Protein AF-A0A480A7N3-F1 (afdb_monomer)

Structure (mmCIF, N/CA/C/O backbone):
data_AF-A0A480A7N3-F1
#
_entry.id   AF-A0A480A7N3-F1
#
loop_
_atom_site.group_PDB
_atom_site.id
_atom_site.type_symbol
_atom_site.label_atom_id
_atom_site.label_alt_id
_atom_site.label_comp_id
_atom_site.label_asym_id
_atom_site.label_entity_id
_atom_site.label_seq_id
_atom_site.pdbx_PDB_ins_code
_atom_site.Cartn_x
_atom_site.Cartn_y
_atom_site.Cartn_z
_atom_site.occupancy
_atom_site.B_iso_or_equiv
_atom_site.auth_seq_id
_atom_site.auth_comp_id
_atom_site.auth_asym_id
_atom_site.auth_atom_id
_atom_site.pdbx_PDB_model_num
ATOM 1 N N . MET A 1 1 ? -3.753 12.427 -8.463 1.00 65.62 1 MET A N 1
ATOM 2 C CA . MET A 1 1 ? -3.103 11.267 -7.823 1.00 65.62 1 MET A CA 1
ATOM 3 C C . MET A 1 1 ? -2.296 10.535 -8.882 1.00 65.62 1 MET A C 1
ATOM 5 O O . MET A 1 1 ? -2.777 10.471 -10.013 1.00 65.62 1 MET A O 1
ATOM 9 N N . PRO A 1 2 ? -1.074 10.085 -8.564 1.00 75.88 2 PRO A N 1
ATOM 10 C CA . PRO A 1 2 ? -0.238 9.317 -9.485 1.00 75.88 2 PRO A CA 1
ATOM 11 C C . PRO A 1 2 ? -0.940 8.030 -9.945 1.00 75.88 2 PRO A C 1
ATOM 13 O O . PRO A 1 2 ? -1.918 7.586 -9.340 1.00 75.88 2 PRO A O 1
ATOM 16 N N . ALA A 1 3 ? -0.469 7.453 -11.052 1.00 86.81 3 ALA A N 1
ATOM 17 C CA . ALA A 1 3 ? -0.952 6.152 -11.498 1.00 86.81 3 ALA A CA 1
ATOM 18 C C . ALA A 1 3 ? -0.607 5.084 -10.449 1.00 86.81 3 ALA A C 1
ATOM 20 O O . ALA A 1 3 ? 0.497 5.091 -9.910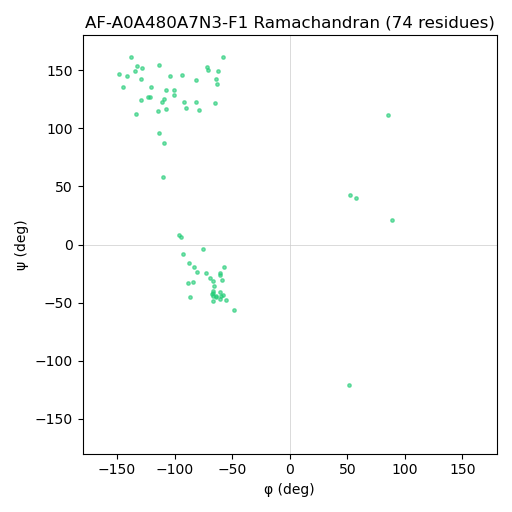 1.00 86.81 3 ALA A O 1
ATOM 21 N N . LYS A 1 4 ? -1.551 4.176 -10.181 1.00 92.81 4 LYS A N 1
ATOM 22 C CA . LYS A 1 4 ? -1.361 3.076 -9.229 1.00 92.81 4 LYS A CA 1
ATOM 23 C C . LYS A 1 4 ? -0.268 2.123 -9.705 1.00 92.81 4 LYS A C 1
ATOM 25 O O . LYS A 1 4 ? -0.194 1.815 -10.897 1.00 92.81 4 LYS A O 1
ATOM 30 N N . ASP A 1 5 ? 0.520 1.611 -8.766 1.00 95.69 5 ASP A N 1
ATOM 31 C CA . ASP A 1 5 ? 1.446 0.512 -9.033 1.00 95.69 5 ASP A CA 1
ATOM 32 C C . ASP A 1 5 ? 0.680 -0.753 -9.472 1.00 95.69 5 ASP A C 1
ATOM 34 O O . ASP A 1 5 ? -0.459 -1.000 -9.062 1.00 95.69 5 ASP A O 1
ATOM 38 N N . ILE A 1 6 ? 1.302 -1.583 -10.310 1.00 96.88 6 ILE A N 1
ATOM 39 C CA . ILE A 1 6 ? 0.677 -2.804 -10.840 1.00 96.88 6 ILE A CA 1
ATOM 40 C C . ILE A 1 6 ? 0.279 -3.805 -9.743 1.00 96.88 6 ILE A C 1
ATOM 42 O O . ILE A 1 6 ? -0.625 -4.614 -9.950 1.00 96.88 6 ILE A O 1
ATOM 46 N N . TYR A 1 7 ? 0.931 -3.758 -8.576 1.00 97.81 7 TYR A N 1
ATOM 47 C CA . TYR A 1 7 ? 0.625 -4.612 -7.431 1.00 97.81 7 TYR A CA 1
ATOM 48 C C . TYR A 1 7 ? -0.305 -3.957 -6.410 1.00 97.81 7 TYR A C 1
AT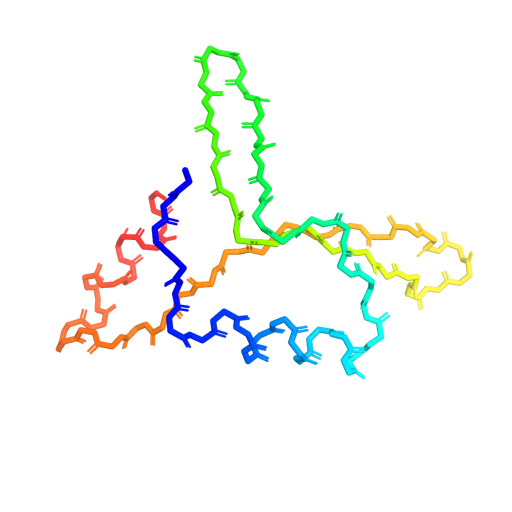OM 50 O O . TYR A 1 7 ? -0.554 -4.556 -5.362 1.00 97.81 7 TYR A O 1
ATOM 58 N N . HIS A 1 8 ? -0.872 -2.784 -6.710 1.00 98.06 8 HIS A N 1
ATOM 59 C CA . HIS A 1 8 ? -1.744 -2.043 -5.796 1.00 98.06 8 HIS A CA 1
ATOM 60 C C . HIS A 1 8 ? -2.834 -2.917 -5.168 1.00 98.06 8 HIS A C 1
ATOM 62 O O . HIS A 1 8 ? -2.910 -3.072 -3.947 1.00 98.06 8 HIS A O 1
ATOM 68 N N . ASP A 1 9 ? -3.644 -3.562 -6.008 1.00 98.19 9 ASP A N 1
ATOM 69 C CA . ASP A 1 9 ? -4.751 -4.399 -5.542 1.00 98.19 9 ASP A CA 1
ATOM 70 C C . ASP A 1 9 ? -4.261 -5.678 -4.854 1.00 98.19 9 ASP A C 1
ATOM 72 O O . ASP A 1 9 ? -4.921 -6.190 -3.948 1.00 98.19 9 ASP A O 1
ATOM 76 N N . VAL A 1 10 ? -3.091 -6.194 -5.239 1.00 98.38 10 VAL A N 1
ATOM 77 C CA . VAL A 1 10 ? -2.487 -7.372 -4.602 1.00 98.38 10 VAL A CA 1
ATOM 78 C C . VAL A 1 10 ? -2.091 -7.047 -3.163 1.00 98.38 10 VAL A C 1
ATOM 80 O O . VAL A 1 10 ? -2.471 -7.781 -2.249 1.00 98.38 10 VAL A O 1
ATOM 83 N N . VAL A 1 11 ? -1.398 -5.927 -2.940 1.00 98.38 11 VAL A N 1
ATOM 84 C CA . VAL A 1 11 ? -0.985 -5.478 -1.602 1.00 98.38 11 VAL A CA 1
ATOM 85 C C . VAL A 1 11 ? -2.194 -5.089 -0.758 1.00 98.38 11 VAL A C 1
ATOM 87 O O . VAL A 1 11 ? -2.300 -5.524 0.389 1.00 98.38 11 VAL A O 1
ATOM 90 N N . LYS A 1 12 ? -3.156 -4.353 -1.328 1.00 98.50 12 LYS A N 1
ATOM 91 C CA . LYS A 1 12 ? -4.414 -4.016 -0.647 1.00 98.50 12 LYS A CA 1
ATOM 92 C C . LYS A 1 12 ? -5.134 -5.274 -0.156 1.00 98.50 12 LYS A C 1
ATOM 94 O O . LYS A 1 12 ? -5.526 -5.355 1.007 1.00 98.50 12 LYS A O 1
ATOM 99 N N . ASN A 1 13 ? -5.269 -6.282 -1.018 1.00 98.62 13 ASN A N 1
ATOM 100 C CA . ASN A 1 13 ? -5.894 -7.552 -0.656 1.00 98.62 13 ASN A CA 1
ATOM 101 C C . ASN A 1 13 ? -5.081 -8.330 0.387 1.00 98.62 13 ASN A C 1
ATOM 103 O O . ASN A 1 13 ? -5.675 -8.983 1.246 1.00 98.62 13 ASN A O 1
ATOM 107 N N . ALA A 1 14 ? -3.747 -8.274 0.340 1.00 98.62 14 ALA A N 1
ATOM 108 C CA . ALA A 1 14 ? -2.891 -8.895 1.347 1.00 98.62 14 ALA A CA 1
ATOM 109 C C . ALA A 1 14 ? -3.095 -8.259 2.733 1.00 98.62 14 ALA A C 1
ATOM 111 O O . ALA A 1 14 ? -3.286 -8.984 3.707 1.00 98.62 14 ALA A O 1
ATOM 112 N N . LEU A 1 15 ? -3.153 -6.924 2.809 1.00 98.38 15 LEU A N 1
ATOM 113 C CA . LEU A 1 15 ? -3.448 -6.190 4.043 1.00 98.38 15 LEU A CA 1
ATOM 114 C C . LEU A 1 15 ? -4.832 -6.552 4.600 1.00 98.38 15 LEU A C 1
ATOM 116 O O . LEU A 1 15 ? -4.950 -6.876 5.780 1.00 98.38 15 LEU A O 1
ATOM 120 N N . ILE A 1 16 ? -5.864 -6.578 3.751 1.00 98.44 16 ILE A N 1
ATOM 121 C CA . ILE A 1 16 ? -7.224 -6.972 4.159 1.00 98.44 16 ILE A CA 1
ATOM 122 C C . ILE A 1 16 ? -7.239 -8.400 4.717 1.00 98.44 16 ILE A C 1
ATOM 124 O O . ILE A 1 16 ? -7.840 -8.650 5.760 1.00 98.44 16 ILE A O 1
ATOM 128 N N . LYS A 1 17 ? -6.553 -9.344 4.059 1.00 98.31 17 LYS A N 1
ATOM 129 C CA . LYS A 1 17 ? -6.460 -10.741 4.521 1.00 98.31 17 LYS A CA 1
ATOM 130 C C . LYS A 1 17 ? -5.683 -10.890 5.825 1.00 98.31 17 LYS A C 1
ATOM 132 O O . LYS A 1 17 ? -6.008 -11.773 6.611 1.00 98.31 17 LYS A O 1
ATOM 137 N N . ASP A 1 18 ? -4.698 -10.031 6.066 1.00 97.06 18 ASP A N 1
ATOM 138 C CA . ASP A 1 18 ? -4.008 -9.949 7.353 1.00 97.06 18 ASP A CA 1
ATOM 139 C C . ASP A 1 18 ? -4.864 -9.243 8.430 1.00 97.06 18 ASP A C 1
ATOM 141 O O . ASP A 1 18 ? -4.491 -9.201 9.596 1.00 97.06 18 ASP A O 1
ATOM 145 N N . GLY A 1 19 ? -6.048 -8.725 8.095 1.00 95.88 19 GLY A N 1
ATOM 146 C CA . GLY A 1 19 ? -6.971 -8.105 9.050 1.00 95.88 19 GLY A CA 1
ATOM 147 C C . GLY A 1 19 ? -6.748 -6.607 9.253 1.00 95.88 19 GLY A C 1
ATOM 148 O O . GLY A 1 19 ? -7.153 -6.067 10.282 1.00 95.88 19 GLY A O 1
ATOM 149 N N . TRP A 1 20 ? -6.099 -5.933 8.302 1.00 97.81 20 TRP A N 1
ATOM 150 C CA . TRP A 1 20 ? -6.076 -4.474 8.244 1.00 97.81 20 TRP A CA 1
ATOM 151 C C . TRP A 1 20 ? -7.353 -3.934 7.596 1.00 97.81 20 TRP A C 1
ATOM 153 O O . TRP A 1 20 ? -7.830 -4.454 6.587 1.00 97.81 20 TRP A O 1
ATOM 163 N N . THR A 1 21 ? -7.859 -2.829 8.128 1.00 97.69 21 THR A N 1
ATOM 164 C CA . THR A 1 21 ? -8.921 -2.030 7.516 1.00 97.69 21 THR A CA 1
ATOM 165 C C . THR A 1 21 ? -8.287 -0.942 6.660 1.00 97.69 21 THR A C 1
ATOM 167 O O . THR A 1 21 ? -7.513 -0.131 7.165 1.00 97.69 21 THR A O 1
ATOM 170 N N . ILE A 1 22 ? -8.620 -0.894 5.370 1.00 98.06 22 ILE A N 1
ATOM 171 C CA . ILE A 1 22 ? -8.183 0.187 4.478 1.00 98.06 22 ILE A CA 1
ATOM 172 C C . ILE A 1 22 ? -9.076 1.407 4.721 1.00 98.06 22 ILE A C 1
ATOM 174 O O . ILE A 1 22 ? -10.278 1.349 4.477 1.00 98.06 22 ILE A O 1
ATOM 178 N N . LEU A 1 23 ? -8.489 2.499 5.206 1.00 97.44 23 LEU A N 1
ATOM 179 C CA . LEU A 1 23 ? -9.174 3.765 5.480 1.00 97.44 23 LEU A CA 1
ATOM 180 C C . LEU A 1 23 ? -9.204 4.687 4.260 1.00 97.44 23 LEU A C 1
ATOM 182 O O . LEU A 1 23 ? -10.162 5.434 4.082 1.00 97.44 23 LEU A O 1
ATOM 186 N N . ALA A 1 24 ? -8.161 4.632 3.429 1.00 97.00 24 ALA A N 1
ATOM 187 C CA . ALA A 1 24 ? -8.092 5.354 2.166 1.00 97.00 24 ALA A CA 1
ATOM 188 C C . ALA A 1 24 ? -7.335 4.525 1.123 1.00 97.00 24 ALA A C 1
ATOM 190 O O . ALA A 1 24 ? -6.296 3.932 1.417 1.00 97.00 24 ALA A O 1
ATOM 191 N N . ASP A 1 25 ? -7.886 4.488 -0.08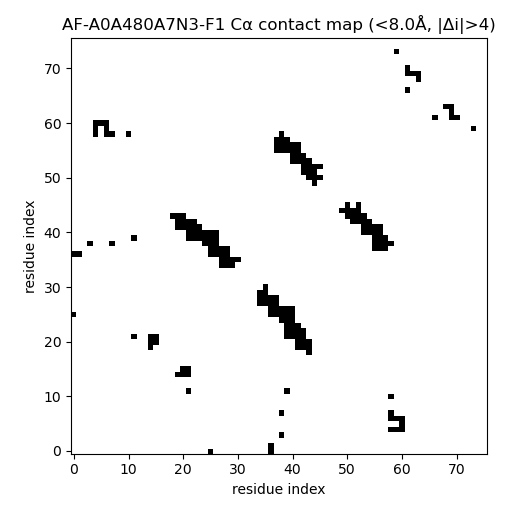6 1.00 95.12 25 ASP A N 1
ATOM 192 C CA . ASP A 1 25 ? -7.325 3.835 -1.267 1.00 95.12 25 ASP A CA 1
ATOM 193 C C . ASP A 1 25 ? -6.876 4.939 -2.230 1.00 95.12 25 ASP A C 1
ATOM 195 O O . ASP A 1 25 ? -7.664 5.393 -3.057 1.00 95.12 25 ASP A O 1
ATOM 199 N N . SER A 1 26 ? -5.633 5.391 -2.043 1.00 94.06 26 SER A N 1
ATOM 200 C CA . SER A 1 26 ? -5.059 6.719 -2.311 1.00 94.06 26 SER A CA 1
ATOM 201 C C . SER A 1 26 ? -5.255 7.719 -1.167 1.00 94.06 26 SER A C 1
ATOM 203 O O . SER A 1 26 ? -6.363 8.172 -0.880 1.00 94.06 26 SER A O 1
ATOM 205 N N . TYR A 1 27 ? -4.146 8.074 -0.519 1.00 94.88 27 TYR A N 1
ATOM 206 C CA . TYR A 1 27 ? -4.096 8.968 0.632 1.00 94.88 27 TYR A CA 1
ATOM 207 C C . TYR A 1 27 ? -3.207 10.177 0.337 1.00 94.88 27 TYR A C 1
ATOM 209 O O . TYR A 1 27 ? -2.058 10.022 -0.070 1.00 94.88 27 TYR A O 1
ATOM 217 N N . THR A 1 28 ? -3.740 11.378 0.550 1.00 93.62 28 THR A N 1
ATOM 218 C CA . THR A 1 28 ? -2.973 12.625 0.461 1.00 93.62 28 THR A CA 1
ATOM 219 C C . THR A 1 28 ? -2.612 13.082 1.869 1.00 93.62 28 THR A C 1
ATOM 221 O O . THR A 1 28 ? -3.489 13.183 2.730 1.00 93.62 28 THR A O 1
ATOM 224 N N . LEU A 1 29 ? -1.330 13.356 2.093 1.00 90.12 29 LEU A N 1
ATOM 225 C CA . LEU A 1 29 ? -0.808 13.953 3.312 1.00 90.12 29 LEU A CA 1
ATOM 226 C C . LEU A 1 29 ? -0.413 15.401 3.008 1.00 90.12 29 LEU A C 1
ATOM 228 O O . LEU A 1 29 ? 0.483 15.645 2.203 1.00 90.12 29 LEU A O 1
ATOM 232 N N . GLU A 1 30 ? -1.078 16.350 3.653 1.00 91.56 30 GLU A N 1
ATOM 233 C CA . GLU A 1 30 ? -0.680 17.758 3.611 1.00 91.56 30 GLU A CA 1
ATOM 234 C C . GLU A 1 30 ? 0.449 17.973 4.625 1.00 91.56 30 GLU A C 1
ATOM 236 O O . GLU A 1 30 ? 0.294 17.667 5.813 1.00 91.56 30 GLU A O 1
ATOM 241 N N . TYR A 1 31 ? 1.598 18.458 4.154 1.00 87.31 31 TYR A N 1
ATOM 242 C CA . TYR A 1 31 ? 2.744 18.791 4.992 1.00 87.31 31 TYR A CA 1
ATOM 243 C C . TYR A 1 31 ? 3.284 20.166 4.598 1.00 87.31 31 TYR A C 1
ATOM 245 O O . TYR A 1 31 ? 3.837 20.332 3.515 1.00 87.31 31 TYR A O 1
ATOM 253 N N . GLU A 1 32 ? 3.131 21.139 5.499 1.00 91.19 32 GLU A N 1
ATOM 254 C CA . GLU A 1 32 ? 3.430 22.553 5.234 1.00 91.19 32 GLU A CA 1
ATOM 255 C C . GLU A 1 32 ? 2.726 23.039 3.955 1.00 91.19 32 GLU A C 1
ATOM 257 O O . GLU A 1 32 ? 1.499 22.971 3.882 1.00 91.19 32 GLU A O 1
ATOM 262 N N . ASP A 1 33 ? 3.481 23.511 2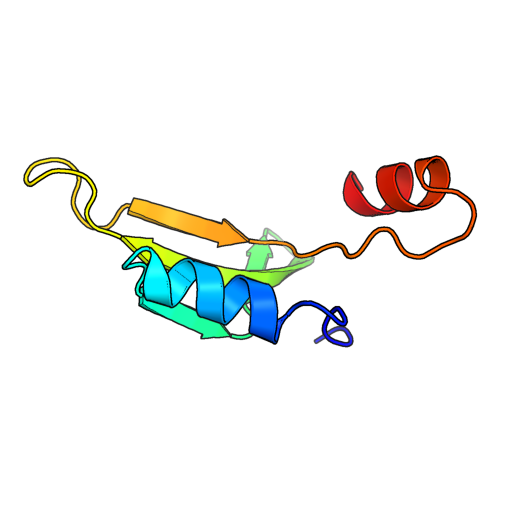.963 1.00 92.81 33 ASP A N 1
ATOM 263 C CA . ASP A 1 33 ? 2.959 23.993 1.682 1.00 92.81 33 ASP A CA 1
ATOM 264 C C . ASP A 1 33 ? 2.964 22.904 0.585 1.00 92.81 33 ASP A C 1
ATOM 266 O O . ASP A 1 33 ? 2.652 23.188 -0.574 1.00 92.81 33 ASP A O 1
ATOM 270 N N . ASP A 1 34 ? 3.294 21.654 0.939 1.00 89.81 34 ASP A N 1
ATOM 271 C CA . ASP A 1 34 ? 3.415 20.523 0.019 1.00 89.81 34 ASP A CA 1
ATOM 272 C C . ASP A 1 34 ? 2.354 19.433 0.244 1.00 89.81 34 ASP A C 1
ATOM 274 O O . ASP A 1 34 ? 1.810 19.223 1.332 1.00 89.81 34 ASP A O 1
ATOM 278 N N . ASN A 1 35 ? 2.078 18.693 -0.833 1.00 89.38 35 ASN A N 1
ATOM 279 C CA . ASN A 1 35 ? 1.190 17.534 -0.824 1.00 89.38 35 ASN A CA 1
ATOM 280 C C . ASN A 1 35 ? 1.986 16.267 -1.128 1.00 89.38 35 ASN A C 1
ATOM 282 O O . ASN A 1 35 ? 2.471 16.086 -2.247 1.00 89.38 35 ASN A O 1
ATOM 286 N N . LEU A 1 36 ? 2.055 15.366 -0.153 1.00 89.62 36 LEU A N 1
ATOM 287 C CA . LEU A 1 36 ? 2.589 14.022 -0.333 1.00 89.62 36 LEU A CA 1
ATOM 288 C C . LEU A 1 36 ? 1.448 13.060 -0.663 1.00 89.62 36 LEU A C 1
ATOM 290 O O . LEU A 1 36 ? 0.328 13.196 -0.168 1.00 89.62 36 LEU A O 1
ATOM 294 N N . TYR A 1 37 ? 1.735 12.064 -1.491 1.00 91.69 37 TYR A N 1
ATOM 295 C CA . TYR A 1 37 ? 0.765 11.053 -1.896 1.00 91.69 37 TYR A CA 1
ATOM 296 C C . TYR A 1 37 ? 1.280 9.683 -1.489 1.00 91.69 37 TYR A C 1
ATOM 298 O O . TYR A 1 37 ? 2.448 9.383 -1.707 1.00 91.69 37 TYR A O 1
ATOM 306 N N . ALA A 1 38 ? 0.398 8.874 -0.918 1.00 94.25 38 ALA A N 1
ATOM 307 C CA . ALA A 1 38 ? 0.656 7.484 -0.592 1.00 94.25 38 ALA A CA 1
ATOM 308 C C . ALA A 1 38 ? -0.447 6.592 -1.161 1.00 94.25 38 ALA A C 1
ATOM 310 O O . ALA A 1 38 ? -1.609 7.006 -1.282 1.00 94.25 38 ALA A O 1
ATOM 311 N N . ASP A 1 39 ? -0.105 5.346 -1.466 1.00 96.81 39 ASP A N 1
ATOM 312 C CA . ASP A 1 39 ? -1.047 4.411 -2.074 1.00 96.81 39 ASP A CA 1
ATOM 313 C C . ASP A 1 39 ? -2.182 4.016 -1.133 1.00 96.81 39 ASP A C 1
ATOM 315 O O . ASP A 1 39 ? -3.334 3.951 -1.563 1.00 96.81 39 ASP A O 1
ATOM 319 N N . LEU A 1 40 ? -1.897 3.753 0.146 1.00 97.44 40 LEU A N 1
ATOM 320 C CA . LEU A 1 40 ? -2.913 3.318 1.109 1.00 97.44 40 LEU A CA 1
ATOM 32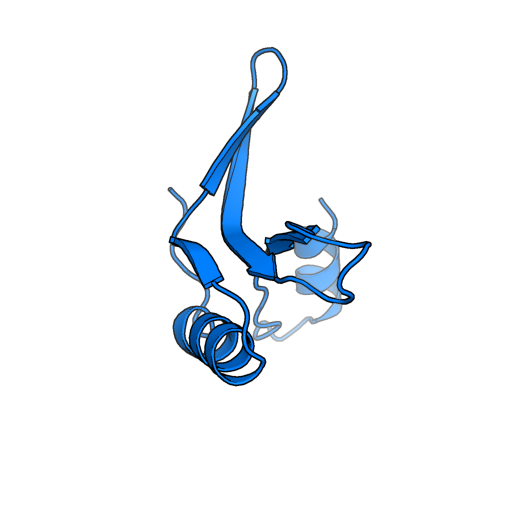1 C C . LEU A 1 40 ? -2.710 3.948 2.490 1.00 97.44 40 LEU A C 1
ATOM 323 O O . LEU A 1 40 ? -1.591 4.075 2.989 1.00 97.44 40 LEU A O 1
ATOM 327 N N . LEU A 1 41 ? -3.828 4.227 3.157 1.00 97.56 41 LEU A N 1
ATOM 328 C CA . LEU A 1 41 ? -3.890 4.390 4.608 1.00 97.56 41 LEU A CA 1
ATOM 329 C C . LEU A 1 41 ? -4.638 3.190 5.183 1.00 97.56 41 LEU A C 1
ATOM 331 O O . LEU A 1 41 ? -5.775 2.928 4.785 1.00 97.56 41 LEU A O 1
ATOM 335 N N . ALA A 1 42 ? -4.030 2.479 6.129 1.00 97.81 42 ALA A N 1
ATOM 336 C CA . ALA A 1 42 ? -4.639 1.312 6.753 1.00 97.81 42 ALA A CA 1
ATOM 337 C C . ALA A 1 42 ? -4.517 1.347 8.276 1.00 97.81 42 ALA A C 1
ATOM 339 O O . ALA A 1 42 ? -3.585 1.934 8.829 1.00 97.81 42 ALA A O 1
ATOM 340 N N . GLU A 1 43 ? -5.447 0.688 8.962 1.00 97.31 43 GLU A N 1
ATOM 341 C CA . GLU A 1 43 ? -5.404 0.532 10.411 1.00 97.31 43 GLU A CA 1
ATOM 342 C C . GLU A 1 43 ? -5.696 -0.894 10.871 1.00 97.31 43 GLU A C 1
ATOM 344 O O . GLU A 1 43 ? -6.436 -1.637 10.230 1.00 97.31 43 GLU A O 1
ATOM 349 N N . LYS A 1 44 ? -5.102 -1.281 11.999 1.00 95.00 44 LYS A N 1
ATOM 350 C CA . LYS A 1 44 ? -5.320 -2.579 12.641 1.00 95.00 44 LYS A CA 1
ATOM 351 C C . LYS A 1 44 ? -5.190 -2.432 14.150 1.00 95.00 44 LYS A C 1
ATOM 353 O O . LYS A 1 44 ? -4.401 -1.634 14.653 1.00 95.00 44 LYS A O 1
ATOM 358 N N . THR A 1 45 ? -5.964 -3.214 14.892 1.00 92.12 45 THR A N 1
ATOM 359 C CA . THR A 1 45 ? -5.734 -3.390 16.331 1.00 92.12 45 THR A CA 1
ATOM 360 C C . THR A 1 45 ? -4.784 -4.567 16.511 1.00 92.12 45 THR A C 1
ATOM 362 O O . THR A 1 45 ? -5.115 -5.677 16.102 1.00 92.12 45 THR A O 1
ATOM 365 N N . LEU A 1 46 ? -3.599 -4.325 17.078 1.00 85.62 46 LEU A N 1
ATOM 366 C CA . LEU A 1 46 ? -2.596 -5.379 17.292 1.00 85.62 46 LEU A CA 1
ATOM 367 C C . LEU A 1 46 ? -2.832 -6.108 18.618 1.00 85.62 46 LEU A C 1
ATOM 369 O O . LEU A 1 46 ? -2.818 -7.333 18.674 1.00 85.62 46 LEU A O 1
ATOM 373 N N . LEU A 1 47 ? -3.090 -5.338 19.673 1.00 86.69 47 LEU A N 1
ATOM 374 C CA . LEU A 1 47 ? -3.396 -5.799 21.025 1.00 86.69 47 LEU A CA 1
ATOM 375 C C . LEU A 1 47 ? -4.537 -4.943 21.582 1.00 86.69 47 LEU A C 1
ATOM 377 O O . LEU A 1 47 ? -4.791 -3.847 21.078 1.00 86.69 47 LEU A O 1
ATOM 381 N N . ALA A 1 48 ? -5.220 -5.409 22.627 1.00 78.44 48 ALA A N 1
ATOM 382 C CA . ALA A 1 48 ? -6.345 -4.679 23.215 1.00 78.44 48 ALA A CA 1
ATOM 383 C C . ALA A 1 48 ? -5.944 -3.277 23.719 1.00 78.44 48 ALA A C 1
ATOM 385 O O . ALA A 1 48 ? -6.752 -2.350 23.676 1.00 78.44 48 ALA A O 1
ATOM 386 N N . GLU A 1 49 ? -4.694 -3.122 24.150 1.00 78.25 49 GLU A N 1
ATOM 387 C CA . GLU A 1 49 ? -4.048 -1.880 24.570 1.00 78.25 49 GLU A CA 1
ATOM 388 C C . GLU A 1 49 ? -3.405 -1.091 23.413 1.00 78.25 49 GLU A C 1
ATOM 390 O O . GLU A 1 49 ? -3.143 0.101 23.556 1.00 78.25 49 GLU A O 1
ATOM 395 N N . GLN A 1 50 ? -3.203 -1.715 22.248 1.00 80.69 50 GLN A N 1
ATOM 396 C CA . GLN A 1 50 ? -2.673 -1.092 21.026 1.00 80.69 50 GLN A CA 1
ATOM 397 C C . GLN A 1 50 ? -3.764 -0.978 19.954 1.00 80.69 50 GLN A C 1
ATOM 399 O O . GLN A 1 50 ? -3.657 -1.525 18.849 1.00 80.69 50 GLN A O 1
ATOM 404 N N . LYS A 1 51 ? -4.847 -0.276 20.302 1.00 83.00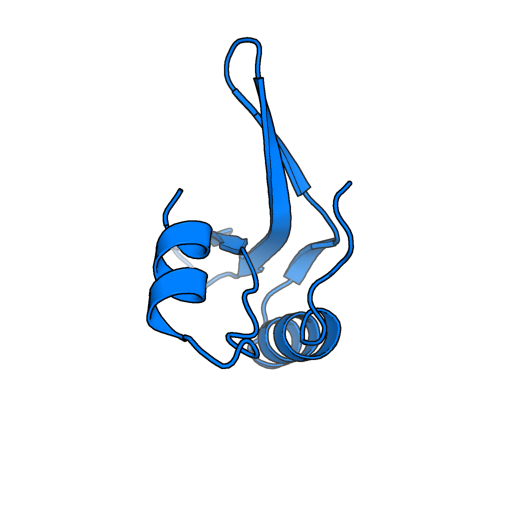 51 LYS A N 1
ATOM 405 C CA . LYS A 1 51 ? -5.942 0.019 19.369 1.00 83.00 51 LYS A CA 1
ATOM 406 C C . LYS A 1 51 ? -5.508 1.044 18.325 1.00 83.00 51 LYS A C 1
ATOM 408 O O . LYS A 1 51 ? -4.704 1.928 18.608 1.00 83.00 51 LYS A O 1
ATOM 413 N N . ASN A 1 52 ? -6.105 0.941 17.138 1.00 87.31 52 ASN A N 1
ATOM 414 C CA . ASN A 1 52 ? -5.998 1.926 16.057 1.00 87.31 52 ASN A CA 1
ATOM 415 C C . ASN A 1 52 ? -4.556 2.197 15.597 1.00 87.31 52 ASN A C 1
ATOM 417 O O . ASN A 1 52 ? -4.191 3.341 15.318 1.00 87.31 52 ASN A O 1
ATOM 421 N N . ARG A 1 53 ? -3.711 1.160 15.506 1.00 94.38 53 ARG A N 1
ATOM 422 C CA . ARG A 1 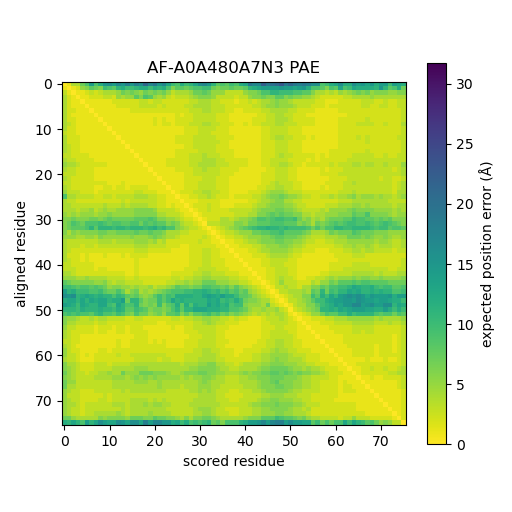53 ? -2.399 1.321 14.874 1.00 94.38 53 ARG A CA 1
ATOM 423 C C . ARG A 1 53 ? -2.624 1.643 13.403 1.00 94.38 53 ARG A C 1
ATOM 425 O O . ARG A 1 53 ? -3.225 0.842 12.695 1.00 94.38 53 ARG A O 1
ATOM 432 N N . ARG A 1 54 ? -2.113 2.788 12.952 1.00 95.69 54 ARG A N 1
ATOM 433 C CA . ARG A 1 54 ? -2.184 3.222 11.554 1.00 95.69 54 ARG A CA 1
ATOM 434 C C . ARG A 1 54 ? -0.847 3.044 10.854 1.00 95.69 54 ARG A C 1
ATOM 436 O O . ARG A 1 54 ? 0.203 3.232 11.471 1.00 95.69 54 ARG A O 1
ATOM 443 N N . ILE A 1 55 ? -0.915 2.693 9.577 1.00 96.50 55 ILE A N 1
ATOM 444 C CA . ILE A 1 55 ? 0.214 2.670 8.652 1.00 96.50 55 ILE A CA 1
ATOM 445 C C . ILE A 1 55 ? -0.159 3.433 7.384 1.00 96.50 55 ILE A C 1
ATOM 447 O O . ILE A 1 55 ? -1.294 3.358 6.911 1.00 96.50 55 ILE A O 1
ATOM 451 N N . VAL A 1 56 ? 0.821 4.148 6.847 1.00 96.75 56 VAL A N 1
ATOM 452 C CA . VAL A 1 56 ? 0.802 4.672 5.483 1.00 96.75 56 VAL A CA 1
ATOM 453 C C . VAL A 1 56 ? 1.661 3.727 4.652 1.00 96.75 56 VAL A C 1
ATOM 455 O O . VAL A 1 56 ? 2.734 3.326 5.105 1.00 96.75 56 VAL A O 1
ATOM 458 N N . VAL A 1 57 ? 1.164 3.315 3.492 1.00 96.81 57 VAL A N 1
ATOM 459 C CA . VAL A 1 57 ? 1.818 2.319 2.640 1.00 96.81 57 VAL A CA 1
ATOM 460 C C . VAL A 1 57 ? 2.058 2.923 1.269 1.00 96.81 57 VAL A C 1
ATOM 462 O O . VAL A 1 57 ? 1.118 3.401 0.641 1.00 96.81 57 VAL A O 1
ATOM 465 N N . GLU A 1 58 ? 3.308 2.844 0.827 1.00 96.19 58 GLU A N 1
ATOM 466 C CA . GLU A 1 58 ? 3.742 3.110 -0.542 1.00 96.19 58 GLU A CA 1
ATOM 467 C C . GLU A 1 58 ? 4.101 1.771 -1.201 1.00 96.19 58 GLU A C 1
ATOM 469 O O . GLU A 1 58 ? 4.791 0.939 -0.601 1.00 96.19 58 GLU A O 1
ATOM 474 N N . ILE A 1 59 ? 3.613 1.535 -2.414 1.00 96.81 59 ILE A N 1
ATOM 475 C CA . ILE A 1 59 ? 3.698 0.265 -3.131 1.00 96.81 59 ILE A CA 1
ATOM 476 C C . ILE A 1 59 ? 4.637 0.441 -4.317 1.00 96.81 59 ILE A C 1
ATOM 478 O O . ILE A 1 59 ? 4.412 1.269 -5.193 1.00 96.81 59 ILE A O 1
ATOM 482 N N . LYS A 1 60 ? 5.695 -0.374 -4.370 1.00 96.25 60 LYS A N 1
ATOM 483 C CA . LYS A 1 60 ? 6.691 -0.343 -5.446 1.00 96.25 60 LYS A CA 1
ATOM 484 C C . LYS A 1 60 ? 6.900 -1.744 -6.010 1.00 96.25 60 LYS A C 1
ATOM 486 O O . LYS A 1 60 ? 7.244 -2.667 -5.274 1.00 96.25 60 LYS A O 1
ATOM 491 N N . SER A 1 61 ? 6.718 -1.895 -7.316 1.00 95.81 61 SER A N 1
ATOM 492 C CA . SER A 1 61 ? 6.795 -3.189 -8.004 1.00 95.81 61 SER A CA 1
ATOM 493 C C . SER A 1 61 ? 8.200 -3.660 -8.384 1.00 95.81 61 SER A C 1
ATOM 495 O O . SER A 1 61 ? 8.374 -4.858 -8.604 1.00 95.81 61 SER A O 1
ATOM 497 N N . PHE A 1 62 ? 9.194 -2.764 -8.442 1.00 96.38 62 PHE A N 1
ATOM 498 C CA . PHE A 1 62 ? 10.586 -3.082 -8.811 1.00 96.38 62 PHE A CA 1
ATOM 499 C C . PHE A 1 62 ? 10.721 -3.859 -10.140 1.00 96.38 62 PHE A C 1
ATOM 501 O O . PHE A 1 62 ? 11.458 -4.842 -10.238 1.00 96.38 62 PHE A O 1
ATOM 508 N N . ILE A 1 63 ? 9.963 -3.454 -11.163 1.00 95.62 63 ILE A N 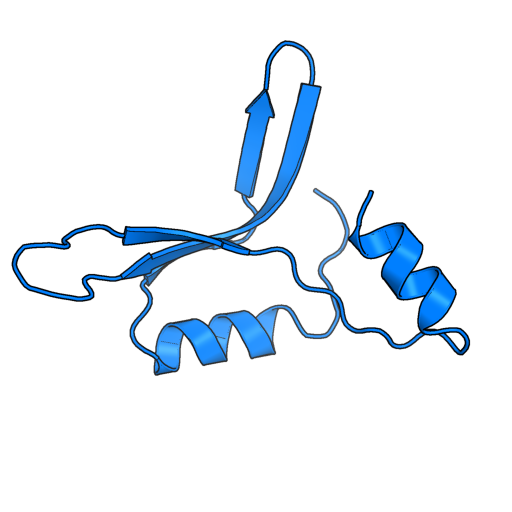1
ATOM 509 C CA . ILE A 1 63 ? 9.899 -4.152 -12.458 1.00 95.62 63 ILE A CA 1
ATOM 510 C C . ILE A 1 63 ? 10.875 -3.619 -13.510 1.00 95.62 63 ILE A C 1
ATOM 512 O O . ILE A 1 63 ? 10.982 -4.221 -14.582 1.00 95.62 63 ILE A O 1
ATOM 516 N N . ASN A 1 64 ? 11.572 -2.503 -13.262 1.00 94.56 64 ASN A N 1
ATOM 517 C CA . ASN A 1 64 ? 12.525 -2.004 -14.247 1.00 94.56 64 ASN A CA 1
ATOM 518 C C . ASN A 1 64 ? 13.766 -2.910 -14.306 1.00 94.56 64 ASN A C 1
ATOM 520 O O . ASN A 1 64 ? 14.162 -3.506 -13.303 1.00 94.56 64 ASN A O 1
ATOM 524 N N . PRO A 1 65 ? 14.466 -2.965 -15.458 1.00 96.88 65 PRO A N 1
ATOM 525 C CA . PRO A 1 65 ? 15.692 -3.754 -15.597 1.00 96.88 65 PRO A CA 1
ATOM 526 C C . PRO A 1 65 ? 16.804 -3.399 -14.595 1.00 96.88 65 PRO A C 1
ATOM 528 O O . PRO A 1 65 ? 17.716 -4.196 -14.391 1.00 96.88 65 PRO A O 1
ATOM 531 N N . SER A 1 66 ? 16.750 -2.208 -13.989 1.00 97.00 66 SER A N 1
ATOM 532 C CA . SER A 1 66 ? 17.664 -1.774 -12.931 1.00 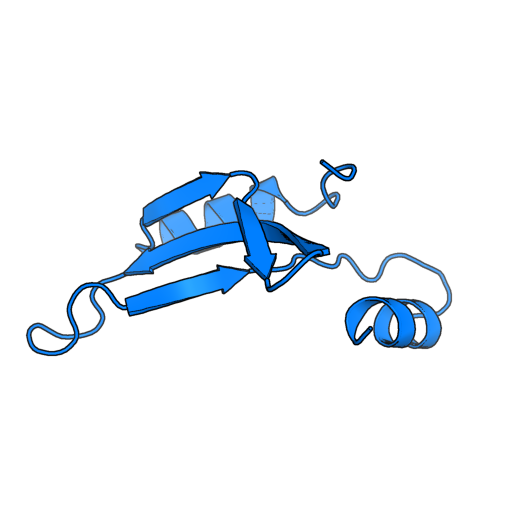97.00 66 SER A CA 1
ATOM 533 C C . SER A 1 66 ? 16.914 -1.618 -11.602 1.00 97.00 66 SER A C 1
ATOM 535 O O . SER A 1 66 ? 16.373 -0.542 -11.330 1.00 97.00 66 SER A O 1
ATOM 537 N N . PRO A 1 67 ? 16.939 -2.638 -10.724 1.00 94.75 67 PRO A N 1
ATOM 538 C CA . PRO A 1 67 ? 16.354 -2.546 -9.386 1.00 94.75 67 PRO A CA 1
ATOM 539 C C . PRO A 1 67 ? 16.987 -1.449 -8.522 1.00 94.75 67 PRO A C 1
ATOM 541 O O . PRO A 1 67 ? 16.338 -0.909 -7.634 1.00 94.75 67 PRO A O 1
ATOM 544 N N . MET A 1 68 ? 18.251 -1.095 -8.785 1.00 95.75 68 MET A N 1
ATOM 545 C CA . MET A 1 68 ? 18.934 -0.007 -8.078 1.00 95.75 68 MET A CA 1
ATOM 546 C C . MET A 1 68 ? 18.306 1.353 -8.399 1.00 95.75 68 MET A C 1
ATOM 548 O O . MET A 1 68 ? 18.131 2.172 -7.504 1.00 95.75 68 MET A O 1
ATOM 552 N N . ASN A 1 69 ? 17.933 1.580 -9.660 1.00 95.00 69 ASN A N 1
ATOM 553 C CA . ASN A 1 69 ? 17.233 2.799 -10.058 1.00 95.00 69 ASN A CA 1
ATOM 554 C C . ASN A 1 69 ? 15.825 2.856 -9.441 1.00 95.00 69 ASN A C 1
ATOM 556 O O . ASN A 1 69 ? 15.420 3.896 -8.933 1.00 95.00 69 ASN A O 1
ATOM 560 N N . ASP A 1 70 ? 15.103 1.731 -9.420 1.00 95.44 70 ASP A N 1
ATOM 561 C CA . ASP A 1 70 ? 13.805 1.645 -8.736 1.00 95.44 70 ASP A CA 1
ATOM 562 C C . ASP A 1 70 ? 13.934 1.934 -7.241 1.00 95.44 70 ASP A C 1
ATOM 564 O O . ASP A 1 70 ? 13.123 2.670 -6.686 1.00 95.44 70 ASP A O 1
ATOM 568 N N . PHE A 1 71 ? 14.989 1.425 -6.602 1.00 94.94 71 PHE A N 1
ATOM 569 C CA . PHE A 1 71 ? 15.264 1.692 -5.194 1.00 94.94 71 PHE A CA 1
ATOM 570 C C . PHE A 1 71 ? 15.550 3.173 -4.928 1.00 94.94 71 PHE A C 1
ATOM 572 O O . PHE A 1 71 ? 14.998 3.738 -3.989 1.00 94.94 71 PHE A O 1
ATOM 579 N N . GLN A 1 72 ? 16.368 3.815 -5.767 1.00 94.56 72 GLN A N 1
ATOM 580 C CA . GLN A 1 72 ? 16.647 5.250 -5.662 1.00 94.56 72 GLN A CA 1
ATOM 581 C C . GLN A 1 72 ? 15.362 6.086 -5.760 1.00 94.56 72 GLN A C 1
ATOM 583 O O . GLN A 1 72 ? 15.168 6.983 -4.946 1.00 94.56 72 GLN A O 1
ATOM 588 N N . ASN A 1 73 ? 14.462 5.745 -6.689 1.00 91.38 73 ASN A N 1
ATOM 589 C CA . ASN A 1 73 ? 13.167 6.420 -6.840 1.00 91.38 73 ASN A CA 1
ATOM 590 C C . ASN A 1 73 ? 12.165 6.084 -5.724 1.00 91.38 73 ASN A C 1
ATOM 592 O O . ASN A 1 73 ? 11.234 6.845 -5.494 1.00 91.38 73 ASN A O 1
ATOM 596 N N . ALA A 1 74 ? 12.309 4.934 -5.065 1.00 92.19 74 ALA A N 1
ATOM 597 C CA . ALA A 1 74 ? 11.456 4.533 -3.950 1.00 92.19 74 ALA A CA 1
ATOM 598 C C . ALA A 1 74 ? 11.853 5.176 -2.615 1.00 92.19 74 ALA A C 1
ATOM 600 O O . ALA A 1 74 ? 11.029 5.227 -1.707 1.00 92.19 74 ALA A O 1
ATOM 601 N N . LEU A 1 75 ? 13.113 5.598 -2.480 1.00 89.50 75 LEU A N 1
ATOM 602 C CA . LEU A 1 75 ? 13.632 6.228 -1.268 1.00 89.50 75 LEU A CA 1
ATOM 603 C C . LEU A 1 75 ? 13.334 7.735 -1.202 1.00 89.50 75 LEU A C 1
ATOM 605 O O . LEU A 1 75 ? 13.253 8.273 -0.098 1.00 89.50 75 LEU A O 1
ATOM 609 N N . GLY A 1 76 ? 13.286 8.393 -2.364 1.00 70.56 76 GLY A N 1
ATOM 610 C CA . GLY A 1 76 ? 13.078 9.839 -2.495 1.00 70.56 76 GLY A CA 1
ATOM 611 C C . GLY A 1 76 ? 11.622 10.259 -2.610 1.00 70.56 76 GLY A C 1
ATOM 612 O O . GLY A 1 76 ? 10.730 9.477 -2.218 1.00 70.56 76 GLY A O 1
#

Solvent-accessible surface area (backbone atoms only — not comparable to full-atom values): 4740 Å² total; per-residue (Å²): 132,80,85,78,47,95,50,47,68,58,53,53,52,50,41,44,74,74,59,32,46,76,78,30,88,56,32,79,46,81,51,92,97,43,78,46,78,35,52,29,28,34,32,32,67,83,44,94,90,42,60,72,44,71,47,79,41,78,75,79,77,65,78,58,98,48,52,67,60,45,49,55,65,68,72,104

Nearest PDB structures (foldseek):
  7c7a-assembly1_B  TM=2.323E-01  e=3.488E+00  Saccharomyces cerevisiae S288C

pLDDT: mean 93.1, std 6.53, range [65.62, 98.62]

Mean predicted aligned error: 3.84 Å

InterPro domains:
  IPR011335 Restriction endonuclease type II-like [SSF52980] (4-76)
  IPR011856 tRNA endonuclease-like domain superfamily [G3DSA:3.40.1350.10] (1-76)
  IPR014919 XisH protein [PF08814] (1-76)

Foldseek 3Di:
DDDDDPCLVVVVVVCVVVPKDWPDQKDWDDDPPDIDIARTWIFDQPDPVRHTDIDTHHDFDCPDPDSVVSVVVVVD

Organism: NCBI:txid531300

Secondary structure (DSSP, 8-state):
-PPPPTTHHHHHHHHHHTT-EEEEEEEEEEETTEEEEEEEEEEE--BTTBTTEEEEE------SS-HHHHHHHHH-

Radius of gyration: 14.2 Å; Cα contacts (8 Å, |Δi|>4): 102; chains: 1; bounding box: 28×35×40 Å

Sequence (76 aa):
MPAKDIYHDVVKNALIKDGWTILADSYTLEYEDDNLYADLLAEKTLLAEQKNRRIVVEIKSFINPSPMNDFQNALG